Protein AF-A0A960GD71-F1 (afdb_monomer_lite)

Structure (mmCIF, N/CA/C/O backbone):
data_AF-A0A960GD71-F1
#
_entry.id   AF-A0A960GD71-F1
#
loop_
_atom_site.group_PDB
_atom_site.id
_atom_site.type_symbol
_atom_site.label_atom_id
_atom_site.label_alt_id
_atom_site.label_comp_id
_atom_site.label_asym_id
_atom_site.label_entity_id
_atom_site.label_seq_id
_atom_site.pdbx_PDB_ins_code
_atom_site.Cartn_x
_atom_site.Cartn_y
_atom_site.Cartn_z
_atom_site.occupancy
_atom_site.B_iso_or_equiv
_atom_site.auth_seq_id
_atom_site.auth_comp_id
_atom_site.auth_asym_id
_atom_site.auth_atom_id
_atom_site.pdbx_PDB_model_num
ATOM 1 N N . ALA A 1 1 ? 8.101 -5.855 -13.653 1.00 82.12 1 ALA A N 1
ATOM 2 C CA . ALA A 1 1 ? 8.206 -5.931 -12.187 1.00 82.12 1 ALA A CA 1
ATOM 3 C C . ALA A 1 1 ? 9.027 -4.757 -11.663 1.00 82.12 1 ALA A C 1
ATOM 5 O O . ALA A 1 1 ? 9.720 -4.120 -12.459 1.00 82.12 1 ALA A O 1
ATOM 6 N N . ASP A 1 2 ? 8.888 -4.438 -10.377 1.00 89.12 2 ASP A N 1
ATOM 7 C CA . ASP A 1 2 ? 9.803 -3.538 -9.668 1.00 89.12 2 ASP A CA 1
ATOM 8 C C . ASP A 1 2 ? 11.225 -4.139 -9.658 1.00 89.12 2 ASP A C 1
ATOM 10 O O . ASP A 1 2 ? 11.335 -5.356 -9.505 1.00 89.12 2 ASP A O 1
ATOM 14 N N . PRO A 1 3 ? 12.297 -3.351 -9.881 1.00 88.69 3 PRO A N 1
ATOM 15 C CA . PRO A 1 3 ? 13.655 -3.890 -9.989 1.00 88.69 3 PRO A CA 1
ATOM 16 C C . PRO A 1 3 ? 14.204 -4.487 -8.686 1.00 88.69 3 PRO A C 1
ATOM 18 O O . PRO A 1 3 ? 15.154 -5.260 -8.755 1.00 88.69 3 PRO A O 1
ATOM 21 N N . THR A 1 4 ? 13.641 -4.152 -7.521 1.00 90.38 4 THR A N 1
ATOM 22 C CA . THR A 1 4 ? 14.097 -4.686 -6.226 1.00 90.38 4 THR A CA 1
ATOM 23 C C . THR A 1 4 ? 13.122 -5.701 -5.627 1.00 90.38 4 THR A C 1
ATOM 25 O O . THR A 1 4 ? 13.346 -6.186 -4.520 1.00 90.38 4 THR A O 1
ATOM 28 N N . GLY A 1 5 ? 12.015 -5.996 -6.313 1.00 87.19 5 GLY A N 1
ATOM 29 C CA . GLY A 1 5 ? 10.969 -6.896 -5.832 1.00 87.19 5 GLY A CA 1
ATOM 30 C C . GLY A 1 5 ? 11.132 -8.326 -6.346 1.00 87.19 5 GLY A C 1
ATOM 31 O O . GLY A 1 5 ? 11.491 -8.546 -7.499 1.00 87.19 5 GLY A O 1
ATOM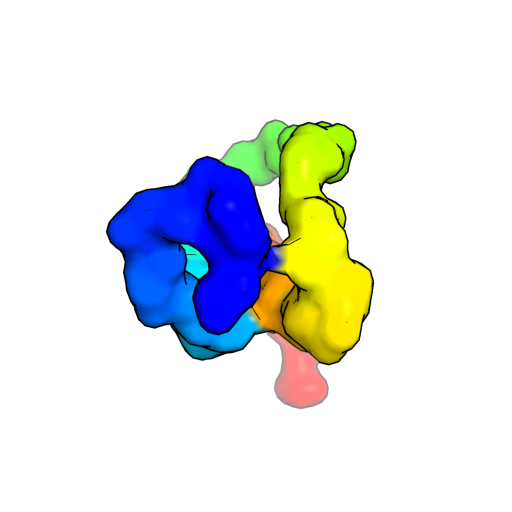 32 N N . THR A 1 6 ? 10.798 -9.309 -5.508 1.00 92.44 6 THR A N 1
ATOM 33 C CA . THR A 1 6 ? 10.767 -10.740 -5.870 1.00 92.44 6 THR A CA 1
ATOM 34 C C . THR A 1 6 ? 9.357 -11.264 -6.156 1.00 92.44 6 THR A C 1
ATOM 36 O O . THR A 1 6 ? 9.198 -12.407 -6.581 1.00 92.44 6 THR A O 1
ATOM 39 N N . TRP A 1 7 ? 8.320 -10.444 -5.950 1.00 92.12 7 TRP A N 1
ATOM 40 C CA . TRP A 1 7 ? 6.922 -10.830 -6.145 1.00 92.12 7 TRP A CA 1
ATOM 41 C C . TRP A 1 7 ? 6.333 -10.284 -7.444 1.00 92.12 7 TRP A C 1
ATOM 43 O O . TRP A 1 7 ? 6.649 -9.180 -7.887 1.00 92.12 7 TRP A O 1
ATOM 53 N N . SER A 1 8 ? 5.411 -11.055 -8.021 1.00 92.94 8 SER A N 1
ATOM 54 C CA . SER A 1 8 ? 4.716 -10.720 -9.271 1.00 92.94 8 SER A CA 1
ATOM 55 C C . SER A 1 8 ? 3.386 -9.993 -9.033 1.00 92.94 8 SER A C 1
ATOM 57 O O . SER A 1 8 ? 2.433 -10.215 -9.770 1.00 92.94 8 SER A O 1
ATOM 59 N N . LEU A 1 9 ? 3.314 -9.140 -8.004 1.00 95.56 9 LEU A N 1
ATOM 60 C CA . LEU A 1 9 ? 2.086 -8.415 -7.663 1.00 95.56 9 LEU A CA 1
ATOM 61 C C . LEU A 1 9 ? 1.730 -7.373 -8.734 1.00 95.56 9 LEU A C 1
ATOM 63 O O . LEU A 1 9 ? 2.571 -6.567 -9.155 1.00 95.56 9 LEU A O 1
ATOM 67 N N . GLY A 1 10 ? 0.466 -7.381 -9.144 1.00 95.50 10 GLY A N 1
ATOM 68 C CA . GLY A 1 10 ? -0.166 -6.416 -10.032 1.00 95.50 10 GLY A CA 1
ATOM 69 C C . GL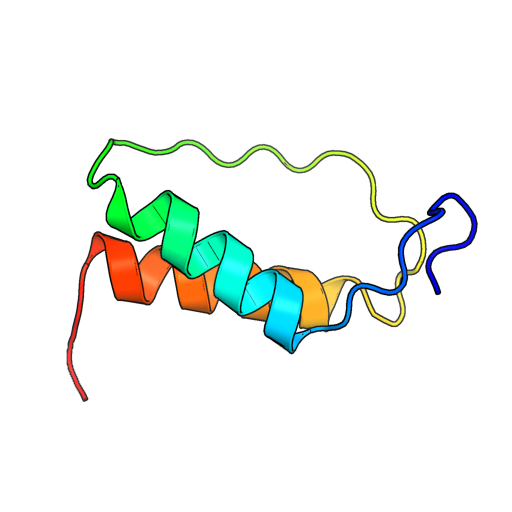Y A 1 10 ? -1.093 -5.451 -9.294 1.00 95.50 10 GLY A C 1
ATOM 70 O O . GLY A 1 10 ? -1.274 -5.506 -8.081 1.00 95.50 10 GLY A O 1
ATOM 71 N N . ALA A 1 11 ? -1.700 -4.535 -10.047 1.00 97.44 11 ALA A N 1
ATOM 72 C CA . ALA A 1 11 ? -2.523 -3.466 -9.487 1.00 97.44 11 ALA A CA 1
ATOM 73 C C . ALA A 1 11 ? -3.766 -3.986 -8.733 1.00 97.44 11 ALA A C 1
ATOM 75 O O . ALA A 1 11 ? -4.152 -3.404 -7.721 1.00 97.44 11 ALA A O 1
ATOM 76 N N . ASP A 1 12 ? -4.370 -5.084 -9.198 1.00 98.31 12 ASP A N 1
ATOM 77 C CA . ASP A 1 12 ? -5.524 -5.709 -8.538 1.00 98.31 12 ASP A CA 1
ATOM 78 C C . ASP A 1 12 ? -5.139 -6.340 -7.190 1.00 98.31 12 ASP A C 1
ATOM 80 O O . ASP A 1 12 ? -5.897 -6.231 -6.226 1.00 98.31 12 ASP A O 1
ATOM 84 N N . ASP A 1 13 ? -3.927 -6.895 -7.078 1.00 98.38 13 ASP A N 1
ATOM 85 C CA . ASP A 1 13 ? -3.412 -7.429 -5.812 1.00 98.38 13 ASP A CA 1
ATOM 86 C C . ASP A 1 13 ? -3.215 -6.313 -4.779 1.00 98.38 13 ASP A C 1
ATOM 88 O O . ASP A 1 13 ? -3.544 -6.472 -3.604 1.00 98.38 13 ASP A O 1
ATOM 92 N N . PHE A 1 14 ? -2.740 -5.139 -5.212 1.00 98.50 14 PHE A N 1
ATOM 93 C CA . PHE A 1 14 ? -2.639 -3.974 -4.330 1.00 98.50 14 PHE A CA 1
ATOM 94 C C . PHE A 1 14 ? -4.011 -3.514 -3.828 1.00 98.50 14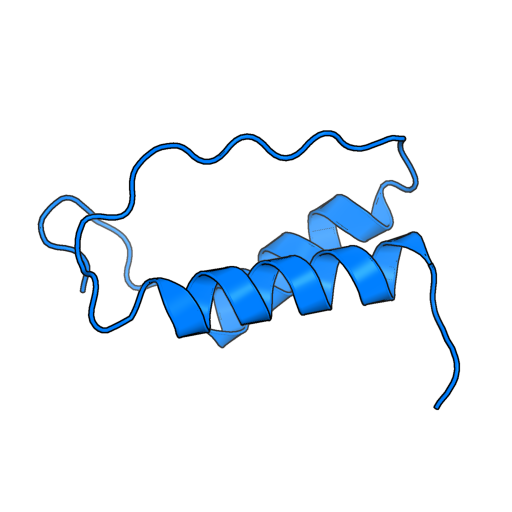 PHE A C 1
ATOM 96 O O . PHE A 1 14 ? -4.130 -3.160 -2.656 1.00 98.50 14 PHE A O 1
ATOM 103 N N . GLU A 1 15 ? -5.059 -3.559 -4.658 1.00 98.69 15 GLU A N 1
ATOM 104 C CA . GLU A 1 15 ? -6.421 -3.285 -4.186 1.00 98.69 15 GLU A CA 1
ATOM 105 C C . GLU A 1 15 ? -6.898 -4.317 -3.165 1.00 98.69 15 GLU A C 1
ATOM 107 O O . GLU A 1 15 ? -7.473 -3.932 -2.144 1.00 98.69 15 GLU A O 1
ATOM 112 N N . ALA A 1 16 ? -6.653 -5.605 -3.414 1.00 98.56 16 ALA A N 1
ATOM 113 C CA . ALA A 1 16 ? -6.995 -6.664 -2.473 1.00 98.56 16 ALA A CA 1
ATOM 114 C C . ALA A 1 16 ? -6.297 -6.446 -1.119 1.00 98.56 16 ALA A C 1
ATOM 116 O O . ALA A 1 16 ? -6.962 -6.477 -0.084 1.00 98.56 16 ALA A O 1
ATOM 117 N N . ASN A 1 17 ? -5.004 -6.106 -1.124 1.00 98.56 17 ASN A N 1
ATOM 118 C CA . ASN A 1 17 ? -4.253 -5.752 0.086 1.00 98.56 17 ASN A CA 1
ATOM 119 C C . ASN A 1 17 ? -4.897 -4.580 0.837 1.00 98.56 17 ASN A C 1
ATOM 121 O O . ASN A 1 17 ? -5.088 -4.650 2.050 1.00 98.56 17 ASN A O 1
ATOM 125 N N . GLY A 1 18 ? -5.279 -3.521 0.116 1.00 98.38 18 GLY A N 1
ATOM 126 C CA . GLY A 1 18 ? -5.993 -2.388 0.696 1.00 98.38 18 GLY A CA 1
ATOM 127 C C . GLY A 1 18 ? -7.302 -2.813 1.364 1.00 98.38 18 GLY A C 1
ATOM 128 O O . GLY A 1 18 ? -7.541 -2.463 2.517 1.00 98.38 18 GLY A O 1
ATOM 129 N N . ARG A 1 19 ? -8.129 -3.617 0.679 1.00 98.50 19 ARG A N 1
ATOM 130 C CA . ARG A 1 19 ? -9.409 -4.111 1.220 1.00 98.50 19 ARG A CA 1
ATOM 131 C C . ARG A 1 19 ? -9.224 -4.942 2.485 1.00 98.50 19 ARG A C 1
ATOM 133 O O . ARG A 1 19 ? -9.988 -4.768 3.429 1.00 98.50 19 ARG A O 1
ATOM 140 N N . LEU A 1 20 ? -8.219 -5.819 2.509 1.00 98.50 20 LEU A N 1
ATOM 141 C CA . LEU A 1 20 ? -7.911 -6.650 3.675 1.00 98.50 20 LEU A CA 1
ATOM 142 C C . LEU A 1 20 ? -7.561 -5.792 4.895 1.00 98.50 20 LEU A C 1
ATOM 144 O O . LEU A 1 20 ? -8.097 -6.028 5.972 1.00 98.50 20 LEU A O 1
ATOM 148 N N . ILE A 1 21 ? -6.718 -4.771 4.718 1.00 98.50 21 ILE A N 1
ATOM 149 C CA . ILE A 1 21 ? -6.336 -3.859 5.805 1.00 98.50 21 ILE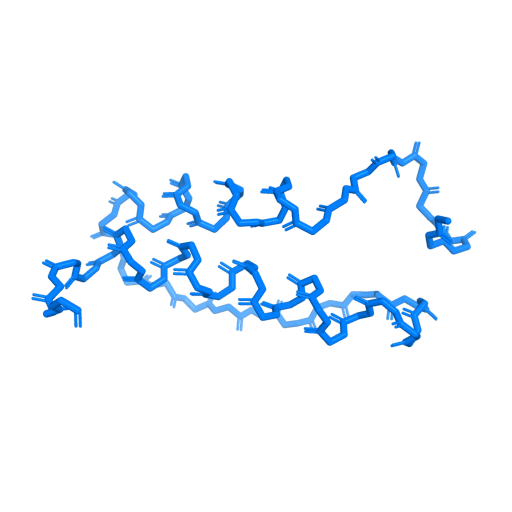 A CA 1
ATOM 150 C C . ILE A 1 21 ? -7.530 -3.000 6.240 1.00 98.50 21 ILE A C 1
ATOM 152 O O . ILE A 1 21 ? -7.804 -2.889 7.431 1.00 98.50 21 ILE A O 1
ATOM 156 N N . GLY A 1 22 ? -8.277 -2.422 5.294 1.00 97.56 22 GLY A N 1
ATOM 157 C CA . GLY A 1 22 ? -9.434 -1.576 5.609 1.00 97.56 22 GLY A CA 1
ATOM 158 C C . GLY A 1 22 ? -10.554 -2.334 6.320 1.00 97.56 22 GLY A C 1
ATOM 159 O O . GLY A 1 22 ? -11.200 -1.784 7.208 1.00 97.56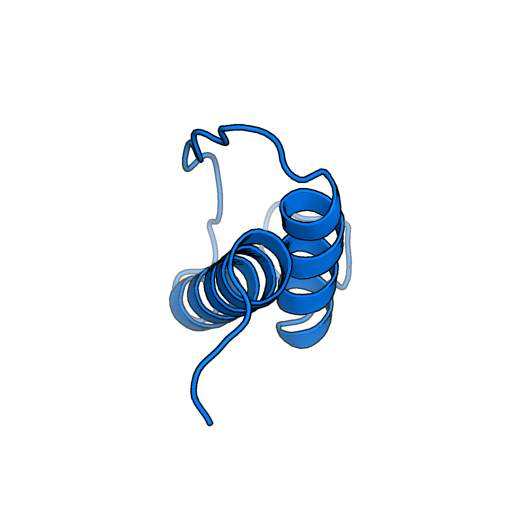 22 GLY A O 1
ATOM 160 N N . GLY A 1 23 ? -10.730 -3.618 5.997 1.00 97.31 23 GLY A N 1
ATOM 161 C CA . GLY A 1 23 ? -11.697 -4.502 6.647 1.00 97.31 23 GLY A CA 1
ATOM 162 C C . GLY A 1 23 ? -11.410 -4.778 8.126 1.00 97.31 23 GLY A C 1
ATOM 163 O O . GLY A 1 23 ? -12.288 -5.285 8.818 1.00 97.31 23 GLY A O 1
ATOM 164 N N . LEU A 1 24 ? -10.224 -4.418 8.633 1.00 97.44 24 LEU A N 1
ATOM 165 C CA . LEU A 1 24 ? -9.911 -4.501 10.062 1.00 97.44 24 LEU A CA 1
ATOM 166 C C . LEU A 1 24 ? -10.671 -3.456 10.894 1.00 97.44 24 LEU A C 1
ATOM 168 O O . LEU A 1 24 ? -10.797 -3.629 12.103 1.00 97.44 24 LEU A O 1
ATOM 172 N N . GLY A 1 25 ? -11.159 -2.369 10.280 1.00 95.19 25 GLY A N 1
ATOM 173 C CA . GLY A 1 25 ? -11.940 -1.338 10.975 1.00 95.19 25 GLY A CA 1
ATOM 174 C C . GLY A 1 25 ? -11.153 -0.531 12.018 1.00 95.19 25 GLY A C 1
ATOM 175 O O . GLY A 1 25 ? -11.748 0.028 12.937 1.00 95.19 25 GLY A O 1
ATOM 176 N N . LEU A 1 26 ? -9.822 -0.475 11.900 1.00 97.00 26 LEU A N 1
ATOM 177 C CA . LEU A 1 26 ? -8.943 0.247 12.824 1.00 97.00 26 LEU A CA 1
ATOM 178 C C . LEU A 1 26 ? -8.550 1.629 12.273 1.00 97.00 26 LEU A C 1
ATOM 180 O O . LEU A 1 26 ? -8.343 1.768 11.062 1.00 97.00 26 LEU A O 1
ATOM 184 N N . PRO A 1 27 ? -8.350 2.646 13.137 1.00 96.88 27 PRO A N 1
ATOM 185 C CA . PRO A 1 27 ? -7.681 3.882 12.741 1.00 96.88 27 PRO A CA 1
ATOM 186 C C . PRO A 1 27 ? -6.302 3.560 12.151 1.00 96.88 27 PRO A C 1
ATOM 188 O O . PRO A 1 27 ? -5.423 3.052 12.845 1.00 96.88 27 PRO A O 1
ATOM 191 N N . THR A 1 28 ? -6.129 3.817 10.855 1.00 97.12 28 THR A N 1
ATOM 192 C CA . THR A 1 28 ? -4.961 3.359 10.091 1.00 97.12 28 THR A CA 1
ATOM 193 C C . THR A 1 28 ? -4.162 4.552 9.575 1.00 97.12 28 THR A C 1
ATOM 195 O O . THR A 1 28 ? -4.672 5.351 8.792 1.00 97.12 28 THR A O 1
ATOM 198 N N . LEU A 1 29 ? -2.895 4.655 9.985 1.00 98.06 29 LEU A N 1
ATOM 199 C CA . LEU A 1 29 ? -1.904 5.549 9.380 1.00 98.06 29 LEU A CA 1
ATOM 200 C C . LEU A 1 29 ? -1.131 4.777 8.305 1.00 98.06 29 LEU A C 1
ATOM 202 O O . LEU A 1 29 ? -0.555 3.731 8.596 1.00 98.06 29 LEU A O 1
ATOM 206 N N . VAL A 1 30 ? -1.090 5.299 7.080 1.00 98.00 30 VAL A N 1
ATOM 207 C CA . VAL A 1 30 ? -0.297 4.720 5.985 1.00 98.00 30 VAL A CA 1
ATOM 208 C C . VAL A 1 30 ? 1.004 5.503 5.834 1.00 98.00 30 VAL A C 1
ATOM 210 O O . VAL A 1 30 ? 0.971 6.720 5.659 1.00 98.00 30 VAL A O 1
ATOM 213 N N . VAL A 1 31 ? 2.141 4.805 5.873 1.00 98.06 31 VAL A N 1
ATOM 214 C CA . VAL A 1 31 ? 3.483 5.374 5.673 1.00 98.06 31 VAL A CA 1
ATOM 215 C C . VAL A 1 31 ? 4.056 4.818 4.370 1.00 98.06 31 VAL A C 1
ATOM 217 O O . VAL A 1 31 ? 4.054 3.608 4.151 1.00 98.06 31 VAL A O 1
ATOM 220 N N . GLN A 1 32 ? 4.485 5.705 3.470 1.00 96.81 32 GLN A N 1
ATOM 221 C CA . GLN A 1 32 ? 5.068 5.319 2.186 1.00 96.81 32 GLN A CA 1
ATOM 222 C C . GLN A 1 32 ? 6.541 4.942 2.374 1.00 96.81 32 GLN A C 1
ATOM 224 O O . GLN A 1 32 ? 7.342 5.780 2.775 1.00 96.81 32 GLN A O 1
ATOM 229 N N . GLU A 1 33 ? 6.878 3.703 2.018 1.00 95.62 33 GLU A N 1
ATOM 230 C CA . GLU A 1 33 ? 8.240 3.161 2.062 1.00 95.62 33 GLU A CA 1
ATOM 231 C C . GLU A 1 33 ? 8.857 3.152 0.645 1.00 95.62 33 GLU A C 1
ATOM 233 O O . GLU A 1 33 ? 8.842 4.161 -0.063 1.00 95.62 33 GLU A O 1
ATOM 238 N N . GLY A 1 34 ? 9.374 2.006 0.187 1.00 94.25 34 GLY A N 1
ATOM 239 C CA . GLY A 1 34 ? 9.930 1.825 -1.156 1.00 94.25 34 GLY A CA 1
ATOM 240 C C . GLY A 1 34 ? 8.895 1.792 -2.291 1.00 94.25 34 GLY A C 1
ATOM 241 O O . GLY A 1 34 ? 7.696 1.993 -2.105 1.00 94.25 34 GLY A O 1
ATOM 242 N N . GLY A 1 35 ? 9.381 1.513 -3.500 1.00 95.31 35 GLY A N 1
ATOM 243 C CA . GLY A 1 35 ? 8.597 1.538 -4.737 1.00 95.31 35 GLY A CA 1
ATOM 244 C C . GLY A 1 35 ? 9.389 2.235 -5.835 1.00 95.31 35 GLY A C 1
ATOM 245 O O . GLY A 1 35 ? 9.264 3.438 -6.045 1.00 95.31 35 GLY A O 1
ATOM 246 N N . TYR A 1 36 ? 10.236 1.481 -6.530 1.00 95.69 36 TYR A N 1
ATOM 247 C CA . TYR A 1 36 ? 11.304 2.033 -7.366 1.00 95.69 36 TYR A CA 1
ATOM 248 C C . TYR A 1 36 ? 10.938 2.070 -8.851 1.00 95.69 36 TYR A C 1
ATOM 250 O O . TYR A 1 36 ? 11.577 2.755 -9.651 1.00 95.69 36 TYR A O 1
ATOM 258 N N . ARG A 1 37 ? 9.861 1.385 -9.250 1.00 94.44 37 ARG A N 1
ATOM 259 C CA . ARG A 1 37 ? 9.318 1.474 -10.610 1.00 94.44 37 ARG A CA 1
ATOM 260 C C . ARG A 1 37 ? 8.247 2.561 -10.738 1.00 94.44 37 ARG A C 1
ATOM 262 O O . ARG A 1 37 ? 7.046 2.286 -10.731 1.00 94.44 37 ARG A O 1
ATOM 269 N N . VAL A 1 38 ? 8.696 3.789 -11.001 1.00 94.38 38 VAL A N 1
ATOM 270 C CA . VAL A 1 38 ? 7.846 4.992 -11.155 1.00 94.38 38 VAL A CA 1
ATOM 271 C C . VAL A 1 38 ? 6.674 4.792 -12.127 1.00 94.38 38 VAL A C 1
ATOM 273 O O . VAL A 1 38 ? 5.555 5.197 -11.830 1.00 94.38 38 VAL A O 1
ATOM 276 N N . ARG A 1 39 ? 6.889 4.098 -13.258 1.00 95.94 39 ARG A N 1
ATOM 277 C CA . ARG A 1 39 ? 5.846 3.860 -14.281 1.00 95.94 39 ARG A CA 1
ATOM 278 C C . ARG A 1 39 ? 4.602 3.133 -13.756 1.00 95.94 39 ARG A C 1
ATOM 280 O O . ARG A 1 39 ? 3.539 3.280 -14.341 1.00 95.94 39 ARG A O 1
ATOM 287 N N . THR A 1 40 ? 4.743 2.312 -12.716 1.00 95.25 40 THR A N 1
ATOM 288 C CA . THR A 1 40 ? 3.637 1.525 -12.139 1.00 95.25 40 THR A CA 1
ATOM 289 C C . THR A 1 40 ? 3.259 1.975 -10.731 1.00 95.25 40 THR A C 1
ATOM 291 O O . THR A 1 40 ? 2.190 1.606 -10.253 1.00 95.25 40 THR A O 1
ATOM 294 N N . LEU A 1 41 ? 4.098 2.789 -10.078 1.00 95.81 41 LEU A N 1
ATOM 295 C CA . LEU A 1 41 ? 3.917 3.214 -8.690 1.00 95.81 41 LEU A CA 1
ATOM 296 C C . LEU A 1 41 ? 2.571 3.914 -8.465 1.00 95.81 41 LEU A C 1
ATOM 298 O O . LEU A 1 41 ? 1.830 3.532 -7.565 1.00 95.81 41 LEU A O 1
ATOM 302 N N . GLY A 1 42 ? 2.217 4.878 -9.322 1.00 97.38 42 GLY A N 1
ATOM 303 C CA . GLY A 1 42 ? 0.967 5.635 -9.186 1.00 97.38 42 GLY A CA 1
ATOM 304 C C . GLY A 1 42 ? -0.284 4.760 -9.290 1.00 97.38 42 GLY A C 1
ATOM 305 O O . GLY A 1 42 ? -1.182 4.856 -8.455 1.00 97.38 42 GLY A O 1
ATOM 306 N N . THR A 1 43 ? -0.333 3.860 -10.278 1.00 97.94 43 THR A N 1
ATOM 307 C CA . THR A 1 43 ? -1.457 2.928 -10.446 1.00 97.94 43 THR A CA 1
ATOM 308 C C . THR A 1 43 ? -1.574 1.981 -9.255 1.00 97.94 43 THR A C 1
ATOM 310 O O . THR A 1 43 ? -2.670 1.819 -8.723 1.00 97.94 43 THR A O 1
ATOM 313 N N . ASN A 1 44 ? -0.462 1.400 -8.797 1.00 97.81 44 ASN A N 1
ATOM 314 C CA . ASN A 1 44 ? -0.466 0.470 -7.667 1.00 97.81 44 ASN A CA 1
ATOM 315 C C . ASN A 1 44 ? -0.897 1.162 -6.365 1.00 97.81 44 ASN A C 1
ATOM 317 O O . ASN A 1 44 ? -1.781 0.660 -5.673 1.00 97.81 44 ASN A O 1
ATOM 321 N N . ALA A 1 45 ? -0.353 2.349 -6.078 1.00 98.19 45 ALA A N 1
ATOM 322 C CA . ALA A 1 45 ? -0.735 3.140 -4.911 1.00 98.19 45 ALA A CA 1
ATOM 323 C C . ALA A 1 45 ? -2.225 3.515 -4.947 1.00 98.19 45 ALA A C 1
ATOM 325 O O . ALA A 1 45 ? -2.941 3.301 -3.970 1.00 98.19 45 ALA A O 1
ATOM 326 N N . ARG A 1 46 ? -2.738 3.997 -6.091 1.00 98.31 46 ARG A N 1
ATOM 327 C CA . ARG A 1 46 ? -4.169 4.310 -6.252 1.00 98.31 46 ARG A CA 1
ATOM 328 C C . ARG A 1 46 ? -5.050 3.101 -5.944 1.00 98.31 46 ARG A C 1
ATOM 330 O O . ARG A 1 46 ? -6.052 3.253 -5.249 1.00 98.31 46 ARG A O 1
ATOM 337 N N . ARG A 1 47 ? -4.718 1.925 -6.484 1.00 98.62 47 ARG A N 1
ATOM 338 C CA . ARG A 1 47 ? -5.506 0.703 -6.268 1.00 98.62 47 ARG A CA 1
ATOM 339 C C . ARG A 1 47 ? -5.484 0.271 -4.803 1.00 98.62 47 ARG A C 1
ATOM 341 O O . ARG A 1 47 ? -6.551 -0.012 -4.263 1.00 98.62 47 ARG A O 1
ATOM 348 N N . PHE A 1 48 ? -4.327 0.342 -4.143 1.00 98.69 48 PHE A N 1
ATOM 349 C CA . PHE A 1 48 ? -4.216 0.119 -2.699 1.00 98.69 48 PHE A CA 1
ATOM 350 C C . PHE A 1 48 ? -5.143 1.036 -1.891 1.00 98.69 48 PHE A C 1
ATOM 352 O O . PHE A 1 48 ? -5.994 0.550 -1.146 1.00 98.69 48 PHE A O 1
ATOM 359 N N . PHE A 1 49 ? -5.046 2.354 -2.086 1.00 98.31 49 PHE A N 1
ATOM 360 C CA . PHE A 1 49 ? -5.869 3.313 -1.343 1.00 98.31 49 PHE A CA 1
ATOM 361 C C . PHE A 1 49 ? -7.363 3.189 -1.657 1.00 98.31 49 PHE A C 1
ATOM 363 O O . PHE A 1 49 ? -8.186 3.355 -0.760 1.00 98.31 49 PHE A O 1
ATOM 370 N N . HIS A 1 50 ? -7.732 2.852 -2.897 1.00 98.06 50 HIS A N 1
ATOM 371 C CA . HIS A 1 50 ? -9.125 2.582 -3.257 1.00 98.06 50 HIS A CA 1
ATOM 372 C C . HIS A 1 50 ? -9.697 1.401 -2.460 1.00 98.06 50 HIS A C 1
ATOM 374 O O . HIS A 1 50 ? -10.788 1.512 -1.898 1.00 98.06 50 HIS A O 1
ATOM 380 N N . GLY A 1 51 ? -8.950 0.294 -2.380 1.00 98.25 51 GLY A N 1
ATOM 381 C CA . GLY A 1 51 ? -9.341 -0.876 -1.597 1.00 98.25 51 GLY A CA 1
ATOM 382 C C . GLY A 1 51 ? -9.463 -0.568 -0.106 1.00 98.25 51 GLY A C 1
ATOM 383 O O . GLY A 1 51 ? -10.481 -0.897 0.504 1.00 98.25 51 GLY A O 1
ATOM 384 N N . LEU A 1 52 ? -8.459 0.124 0.445 1.00 98.06 52 LEU A N 1
ATOM 385 C CA . LEU A 1 52 ? -8.419 0.552 1.845 1.00 98.06 52 LEU A CA 1
ATOM 386 C C . LEU A 1 52 ? -9.635 1.405 2.209 1.00 98.06 52 LEU A C 1
ATOM 388 O O . LEU A 1 52 ? -10.359 1.079 3.145 1.00 98.06 52 LEU A O 1
ATOM 392 N N . TRP A 1 53 ? -9.895 2.457 1.430 1.00 96.75 53 TRP A N 1
ATOM 393 C CA . TRP A 1 53 ? -11.000 3.382 1.672 1.00 96.75 53 TRP A CA 1
ATOM 394 C C . TRP A 1 53 ? -12.366 2.699 1.571 1.00 96.75 53 TRP A C 1
ATOM 396 O O . TRP A 1 53 ? -13.210 2.861 2.451 1.00 96.75 53 TRP A O 1
ATOM 406 N N . CYS A 1 54 ? -12.587 1.908 0.514 1.00 95.94 54 CYS A N 1
ATOM 4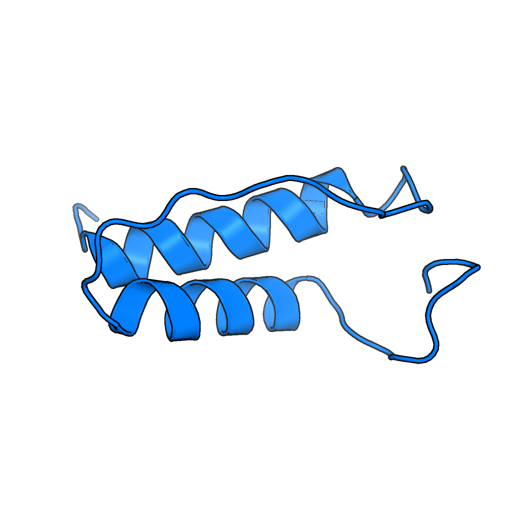07 C CA . CYS A 1 54 ? -13.865 1.227 0.308 1.00 95.94 54 CYS A CA 1
ATOM 408 C C . CYS A 1 54 ? -14.198 0.260 1.447 1.00 95.94 54 CYS A C 1
ATOM 410 O O . CYS A 1 54 ? -15.358 0.183 1.843 1.00 95.94 54 CYS A O 1
ATOM 412 N N . ALA A 1 55 ? -13.205 -0.478 1.953 1.00 96.56 55 ALA A N 1
ATOM 413 C CA . ALA A 1 55 ? -13.413 -1.431 3.038 1.00 96.56 55 ALA A CA 1
ATOM 414 C C . ALA A 1 55 ? -13.550 -0.747 4.407 1.00 96.56 55 ALA A C 1
ATOM 416 O O . ALA A 1 55 ? -14.389 -1.162 5.198 1.00 96.56 55 ALA A O 1
ATOM 417 N N . ALA A 1 56 ? -12.785 0.319 4.667 1.00 95.56 56 ALA A N 1
ATOM 418 C CA . ALA A 1 56 ? -12.834 1.035 5.943 1.00 95.56 56 ALA A CA 1
ATOM 419 C C . ALA A 1 56 ? -14.102 1.894 6.128 1.00 95.56 56 ALA A C 1
ATOM 421 O O . ALA A 1 56 ? -14.489 2.169 7.263 1.00 95.56 56 ALA A O 1
ATOM 422 N N . HIS A 1 57 ? -14.741 2.346 5.039 1.00 89.88 57 HIS A N 1
ATOM 423 C CA . HIS A 1 57 ? -15.771 3.397 5.107 1.00 89.88 57 HIS A CA 1
ATOM 424 C C . HIS A 1 57 ? -17.017 3.188 4.229 1.00 89.88 57 HIS A C 1
ATOM 426 O O . HIS A 1 57 ? -17.782 4.136 4.063 1.00 89.88 57 HIS A O 1
ATOM 432 N N . GLY A 1 58 ? -17.213 2.030 3.590 1.00 74.62 58 GLY A N 1
ATOM 433 C CA . GLY A 1 58 ? -18.153 1.917 2.461 1.00 74.62 58 GLY A CA 1
ATOM 434 C C . GLY A 1 58 ? -19.572 2.467 2.717 1.00 74.62 58 GLY A C 1
ATOM 435 O O . GLY A 1 58 ? -20.155 2.186 3.757 1.00 74.62 58 GLY A O 1
ATOM 436 N N . ARG A 1 59 ? -20.232 3.223 1.820 1.00 62.81 59 ARG A N 1
ATOM 437 C CA . ARG A 1 59 ? -19.895 3.883 0.527 1.00 62.81 59 ARG A CA 1
ATOM 438 C C . ARG A 1 59 ? -20.943 5.006 0.271 1.00 62.81 59 ARG A C 1
ATOM 440 O O . ARG A 1 59 ? -22.022 4.944 0.859 1.00 62.81 59 ARG A O 1
ATOM 447 N N . PRO A 1 60 ? -20.755 5.895 -0.727 1.00 39.84 60 PRO A N 1
ATOM 448 C CA . PRO A 1 60 ? -21.797 6.004 -1.751 1.00 39.84 60 PRO A CA 1
ATOM 449 C C . PRO A 1 60 ? -21.347 5.415 -3.094 1.00 39.84 60 PRO A C 1
ATOM 451 O O . PRO A 1 60 ? -20.168 5.119 -3.304 1.00 39.84 60 PRO A O 1
ATOM 454 N N . ALA A 1 61 ? -22.351 5.138 -3.927 1.00 43.78 61 ALA A N 1
ATOM 455 C CA . ALA A 1 61 ? -22.284 4.519 -5.249 1.00 43.78 61 ALA A CA 1
ATOM 456 C C . ALA A 1 61 ? -21.185 5.087 -6.155 1.00 43.78 61 ALA A C 1
ATOM 458 O O . ALA A 1 61 ? -20.953 6.312 -6.141 1.00 43.78 61 ALA A O 1
#

Radius of gyration: 12.28 Å; chains: 1; bounding box: 36×17×27 Å

pLDDT: mean 93.28, std 11.17, range [39.84, 98.69]

Secondary structure (DSSP, 8-state):
--TT--S---HHHHHHHHHHHHTT-------------HHHHHHHHHHHHHHHHHHHH----

Sequence (61 aa):
ADPTGTWSLGADDFEANGRLIGGLGLPTLVVQEGGYRVRTLGTNARRFFHGLWCAAHGRPA

Foldseek 3Di:
DQPPDPDPDDLQNLLVQLLVQLLVLDDDDDDDDDDRPPVRRVSNVVSNPVSNCCNNPDDDD